Protein AF-A0A958FDZ9-F1 (afdb_monomer)

Secondary structure (DSSP, 8-state):
-----TT--HHHHHHHHHHHHHTT--HHHHHHHHHHT-SSTTTHHHHHT---

Nearest PDB structures (foldseek):
  1x3l-assembly1_A  TM=9.565E-01  e=2.682E-03  Pyrococcus horikoshii OT3
  2b8n-assembly2_B  TM=9.290E-01  e=3.826E-03  Thermotoga maritima MSB8

Structure (mmCIF, N/CA/C/O backbone):
data_AF-A0A958FDZ9-F1
#
_entry.id   AF-A0A958FDZ9-F1
#
loop_
_atom_site.group_PDB
_atom_site.id
_atom_site.type_symbol
_atom_site.label_atom_id
_atom_site.label_alt_id
_atom_site.label_comp_id
_atom_site.label_asym_id
_atom_site.label_entity_id
_atom_site.label_seq_id
_atom_site.pdbx_PDB_ins_code
_atom_site.Cartn_x
_atom_site.Cartn_y
_atom_site.Cartn_z
_atom_site.occupancy
_atom_site.B_iso_or_equiv
_atom_site.auth_seq_id
_atom_site.auth_comp_id
_atom_site.auth_asym_id
_atom_site.auth_atom_id
_atom_site.pdbx_PDB_model_num
ATOM 1 N N . LEU A 1 1 ? 13.487 -6.571 -2.912 1.00 55.41 1 LEU A N 1
ATOM 2 C CA . LEU A 1 1 ? 13.306 -6.082 -4.297 1.00 55.41 1 LEU A CA 1
ATOM 3 C C . LEU A 1 1 ? 11.897 -5.502 -4.418 1.00 55.41 1 LEU A C 1
ATOM 5 O O . LEU A 1 1 ? 10.972 -6.218 -4.774 1.00 55.41 1 LEU A O 1
ATOM 9 N N . GLU A 1 2 ? 11.706 -4.245 -4.016 1.00 70.69 2 GLU A N 1
ATOM 10 C CA . GLU A 1 2 ? 10.465 -3.497 -4.273 1.00 70.69 2 GLU A CA 1
ATOM 11 C C . GLU A 1 2 ? 10.737 -2.591 -5.475 1.00 70.69 2 GLU A C 1
ATOM 13 O O . GLU A 1 2 ? 11.700 -1.830 -5.438 1.00 70.69 2 GLU A O 1
ATOM 18 N N . GLN A 1 3 ? 9.945 -2.701 -6.544 1.00 75.25 3 GLN A N 1
ATOM 19 C CA . GLN A 1 3 ? 10.025 -1.777 -7.675 1.00 75.25 3 GLN A CA 1
ATOM 20 C C . GLN A 1 3 ? 8.807 -0.866 -7.633 1.00 75.25 3 GLN A C 1
ATOM 22 O O . GLN A 1 3 ? 7.671 -1.329 -7.765 1.00 75.25 3 GLN A O 1
ATOM 27 N N . LEU A 1 4 ? 9.066 0.417 -7.427 1.00 78.62 4 LEU A N 1
ATOM 28 C CA . LEU A 1 4 ? 8.050 1.453 -7.349 1.00 78.62 4 LEU A CA 1
ATOM 29 C C . LEU A 1 4 ? 7.830 2.084 -8.733 1.00 78.62 4 LEU A C 1
ATOM 31 O O . LEU A 1 4 ? 8.742 2.061 -9.570 1.00 78.62 4 LEU A O 1
ATOM 35 N N . PRO A 1 5 ? 6.634 2.630 -9.008 1.00 76.06 5 PRO A N 1
ATOM 36 C CA . PRO A 1 5 ? 6.443 3.595 -10.084 1.00 76.06 5 PRO A CA 1
ATOM 37 C C . PRO A 1 5 ? 7.498 4.700 -9.968 1.00 76.06 5 PRO A C 1
ATOM 39 O O . PRO A 1 5 ? 7.830 5.105 -8.857 1.00 76.06 5 PRO A O 1
ATOM 42 N N . GLY A 1 6 ? 8.026 5.185 -11.095 1.00 74.69 6 GLY A N 1
ATOM 43 C CA . GLY A 1 6 ? 9.140 6.149 -11.099 1.00 74.69 6 GLY A CA 1
ATOM 44 C C . GLY A 1 6 ? 8.853 7.465 -10.362 1.00 74.69 6 GLY A C 1
ATOM 45 O O . GLY A 1 6 ? 9.782 8.188 -10.028 1.00 74.69 6 GLY A O 1
ATOM 46 N N . GLU A 1 7 ? 7.582 7.744 -10.077 1.00 79.94 7 GLU A N 1
ATOM 47 C CA . GLU A 1 7 ? 7.102 8.938 -9.380 1.00 79.94 7 GLU A CA 1
ATOM 48 C C . GLU A 1 7 ? 7.021 8.770 -7.850 1.00 79.94 7 GLU A C 1
ATOM 50 O O . GLU A 1 7 ? 6.780 9.744 -7.142 1.00 79.94 7 GLU A O 1
ATOM 55 N N . ILE A 1 8 ? 7.225 7.558 -7.313 1.00 86.00 8 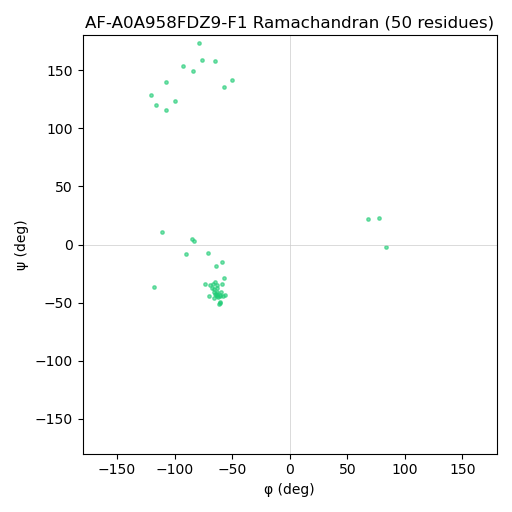ILE A N 1
ATOM 56 C CA . ILE A 1 8 ? 7.052 7.267 -5.881 1.00 86.00 8 ILE A CA 1
ATOM 57 C C . ILE A 1 8 ? 8.388 6.867 -5.253 1.00 86.00 8 ILE A C 1
ATOM 59 O O . ILE A 1 8 ? 8.985 5.853 -5.619 1.00 86.00 8 ILE A O 1
ATOM 63 N N . SER A 1 9 ? 8.834 7.639 -4.258 1.00 90.75 9 SER A N 1
ATOM 64 C CA . 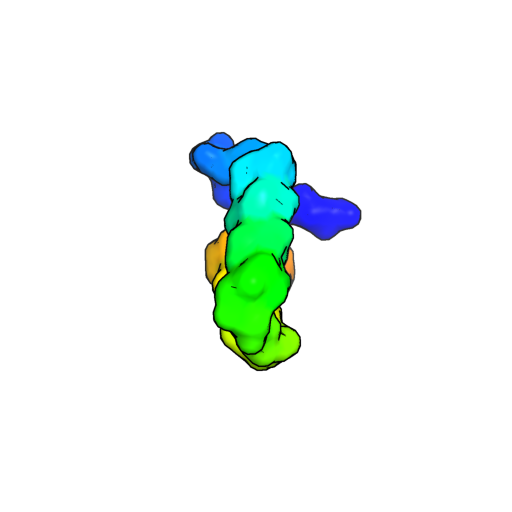SER A 1 9 ? 10.020 7.308 -3.463 1.00 90.75 9 SER A CA 1
ATOM 65 C C . SER A 1 9 ? 9.734 6.198 -2.442 1.00 90.75 9 SER A C 1
ATOM 67 O O . SER A 1 9 ? 8.588 5.959 -2.044 1.00 90.75 9 SER A O 1
ATOM 69 N N . LEU A 1 10 ? 10.785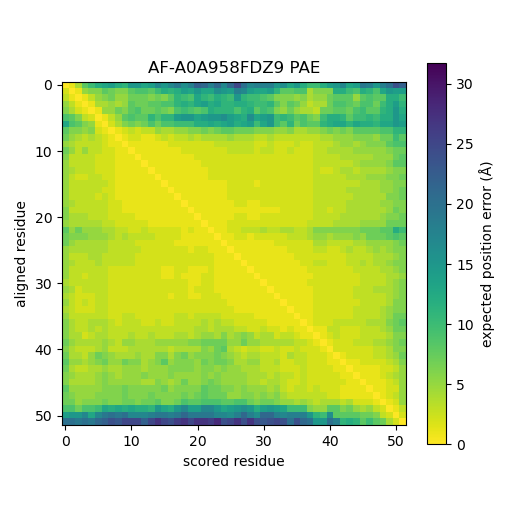 5.517 -1.981 1.00 90.06 10 LEU A N 1
ATOM 70 C CA . LEU A 1 10 ? 10.654 4.480 -0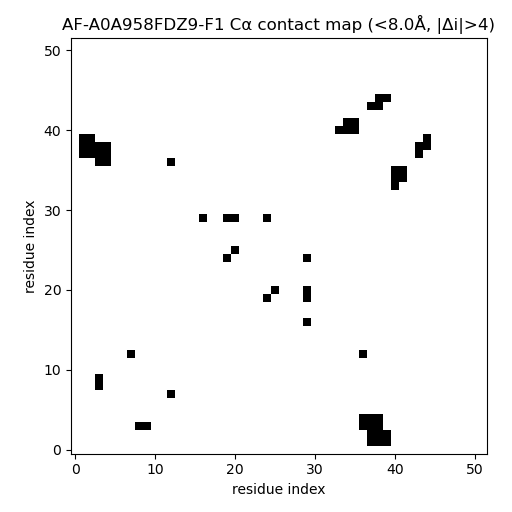.955 1.00 90.06 10 LEU A CA 1
ATOM 71 C C . LEU A 1 10 ? 10.146 5.058 0.371 1.00 90.06 10 LEU A C 1
ATOM 73 O O . LEU A 1 10 ? 9.340 4.430 1.054 1.00 90.06 10 LEU A O 1
ATOM 77 N N . GLU A 1 11 ? 10.590 6.260 0.720 1.00 92.25 11 GLU A N 1
ATOM 78 C CA . GLU A 1 11 ? 10.173 6.982 1.918 1.00 92.25 11 GLU A CA 1
ATOM 79 C C . GLU A 1 11 ? 8.677 7.300 1.863 1.00 92.25 11 GLU A C 1
ATOM 81 O O . GLU A 1 11 ? 7.966 7.051 2.836 1.00 92.25 11 GLU A O 1
ATOM 86 N N . ALA A 1 12 ? 8.180 7.765 0.711 1.00 91.81 12 ALA A N 1
ATOM 87 C CA . ALA A 1 12 ? 6.760 8.038 0.501 1.00 91.81 12 ALA A CA 1
ATOM 88 C C . ALA A 1 12 ? 5.908 6.763 0.622 1.00 91.81 12 ALA A C 1
ATOM 90 O O . ALA A 1 12 ? 4.845 6.774 1.251 1.00 91.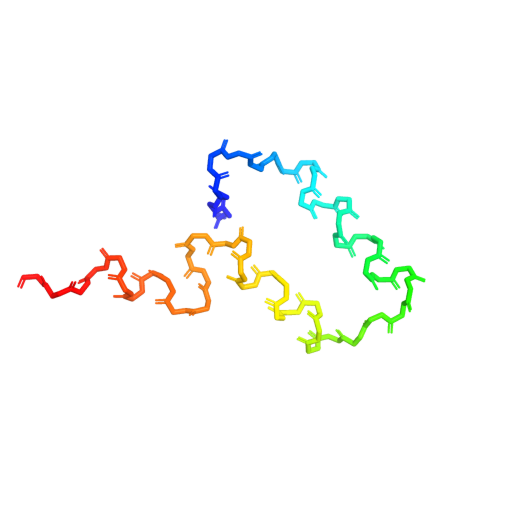81 12 ALA A O 1
ATOM 91 N N . LEU A 1 13 ? 6.393 5.637 0.084 1.00 92.12 13 LEU A N 1
ATOM 92 C CA . LEU A 1 13 ? 5.743 4.338 0.261 1.00 92.12 13 LEU A CA 1
ATOM 93 C C . LEU A 1 13 ? 5.682 3.951 1.743 1.00 92.12 13 LEU A C 1
ATOM 95 O O . LEU A 1 13 ? 4.622 3.569 2.238 1.00 92.12 13 LEU A O 1
ATOM 99 N N . GLN A 1 14 ? 6.810 4.027 2.451 1.00 93.88 14 GLN A N 1
ATOM 100 C CA . GLN A 1 14 ? 6.881 3.664 3.866 1.00 93.88 14 GLN A CA 1
ATOM 101 C C . GLN A 1 14 ? 5.956 4.530 4.717 1.00 93.88 14 GLN A C 1
ATOM 103 O O . GLN A 1 14 ? 5.255 3.994 5.573 1.00 93.88 14 GLN A O 1
ATOM 108 N N . GLU A 1 15 ? 5.928 5.839 4.470 1.00 95.75 15 GLU A N 1
ATOM 109 C CA . GLU A 1 15 ? 5.049 6.764 5.181 1.00 95.75 15 GLU A CA 1
ATOM 110 C C . GLU A 1 15 ? 3.577 6.433 4.934 1.00 95.75 15 GLU A C 1
ATOM 112 O O . GLU A 1 15 ? 2.815 6.287 5.885 1.00 95.75 15 GLU A O 1
ATOM 117 N N . THR A 1 16 ? 3.197 6.173 3.682 1.00 94.81 16 THR A N 1
ATOM 118 C CA . THR A 1 16 ? 1.832 5.737 3.349 1.00 94.81 16 THR A CA 1
ATOM 119 C C . THR A 1 16 ? 1.446 4.472 4.124 1.00 94.81 16 THR A C 1
ATOM 121 O O . THR A 1 16 ? 0.354 4.388 4.682 1.00 94.81 16 THR A O 1
ATOM 124 N N . MET A 1 17 ? 2.344 3.482 4.216 1.00 95.31 17 MET A N 1
ATOM 125 C CA . MET A 1 17 ? 2.066 2.245 4.961 1.00 95.31 17 MET A CA 1
ATOM 126 C C . MET A 1 17 ? 1.951 2.487 6.472 1.00 95.31 17 MET A C 1
ATOM 128 O O . MET A 1 17 ? 1.098 1.878 7.116 1.00 95.31 17 MET A O 1
ATOM 132 N N . ARG A 1 18 ? 2.766 3.385 7.044 1.00 96.94 18 ARG A N 1
ATOM 133 C CA . ARG A 1 18 ? 2.650 3.785 8.457 1.00 96.94 18 ARG A CA 1
ATOM 134 C C . ARG A 1 18 ? 1.316 4.462 8.736 1.00 96.94 18 ARG A C 1
ATOM 136 O O . ARG A 1 18 ? 0.685 4.137 9.736 1.00 96.94 18 ARG A O 1
ATOM 143 N N . GLN A 1 19 ? 0.869 5.350 7.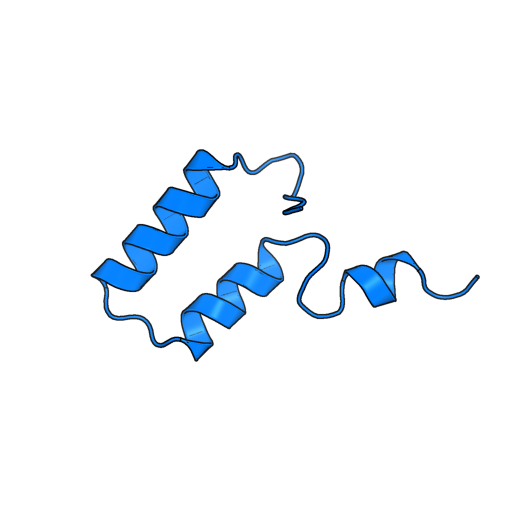851 1.00 97.81 19 GLN A N 1
ATOM 144 C CA . GLN A 1 19 ? -0.412 6.036 8.003 1.00 97.81 19 GLN A CA 1
ATOM 145 C C . GLN A 1 19 ? -1.586 5.063 7.949 1.00 97.81 19 GLN A C 1
ATOM 147 O O . GLN A 1 19 ? -2.455 5.133 8.812 1.00 97.81 19 GLN A O 1
ATOM 152 N N . LEU A 1 20 ? -1.570 4.104 7.015 1.00 97.38 20 LEU A N 1
ATOM 153 C CA . LEU A 1 20 ? -2.596 3.057 6.943 1.00 97.38 20 LEU A CA 1
ATOM 154 C C . LEU A 1 20 ? -2.656 2.210 8.222 1.00 97.38 20 LEU A C 1
ATOM 156 O O . LEU A 1 20 ? -3.736 1.898 8.714 1.00 97.38 20 LEU A O 1
ATOM 160 N N . LEU A 1 21 ? -1.501 1.860 8.793 1.00 96.88 21 LEU A N 1
ATOM 161 C CA . LEU A 1 21 ? -1.455 1.164 10.081 1.00 96.88 21 LEU A CA 1
ATOM 162 C C . LEU A 1 21 ? -2.007 2.037 11.216 1.00 96.88 21 LEU A C 1
ATOM 164 O O . LEU A 1 21 ? -2.775 1.550 12.041 1.00 96.88 21 LEU A O 1
ATOM 168 N N . ALA A 1 22 ? -1.646 3.322 11.246 1.00 98.00 22 ALA A N 1
ATOM 169 C CA . ALA A 1 22 ? -2.067 4.255 12.287 1.00 98.00 22 ALA A CA 1
ATOM 170 C C . ALA A 1 22 ? -3.583 4.514 12.289 1.00 98.00 22 ALA A C 1
ATOM 172 O O . ALA A 1 22 ? -4.161 4.703 13.357 1.00 98.00 22 ALA A O 1
ATOM 173 N N . CYS A 1 23 ? -4.244 4.481 11.127 1.00 96.94 23 CYS A N 1
ATOM 174 C CA . CYS A 1 23 ? -5.703 4.587 11.037 1.00 96.94 23 CYS A CA 1
ATOM 175 C C . CYS A 1 23 ? -6.443 3.249 11.219 1.00 96.94 23 CYS A C 1
ATOM 177 O O . CYS A 1 23 ? -7.668 3.217 11.124 1.00 96.94 23 CYS A O 1
ATOM 179 N N . GLY A 1 24 ? -5.727 2.160 11.525 1.00 97.38 24 GLY A N 1
ATOM 180 C CA . GLY A 1 24 ? -6.325 0.854 11.804 1.00 97.38 24 GLY A CA 1
ATOM 181 C C . GLY A 1 24 ? -6.776 0.094 10.558 1.00 97.38 24 GLY A C 1
ATOM 182 O O . GLY A 1 24 ? -7.638 -0.778 10.668 1.00 97.38 24 GLY A O 1
ATOM 183 N N . ALA A 1 25 ? -6.208 0.401 9.385 1.00 97.75 25 ALA A N 1
ATOM 184 C CA . ALA A 1 25 ? -6.517 -0.325 8.162 1.00 97.75 25 ALA A CA 1
ATOM 185 C C . ALA A 1 25 ? -6.223 -1.819 8.339 1.00 97.75 25 ALA A C 1
ATOM 187 O O . ALA A 1 25 ? -5.181 -2.236 8.858 1.00 97.75 25 ALA A O 1
ATOM 188 N N . THR A 1 26 ? -7.144 -2.646 7.867 1.00 98.06 26 THR A N 1
ATOM 189 C CA . THR A 1 26 ? -6.985 -4.091 7.869 1.00 98.06 26 THR A CA 1
ATOM 190 C C . THR A 1 26 ? -5.829 -4.504 6.964 1.00 98.06 26 THR A C 1
ATOM 192 O O . THR A 1 26 ? -5.455 -3.833 5.997 1.00 98.06 26 THR A O 1
ATOM 195 N N . ILE A 1 27 ? -5.294 -5.697 7.214 1.00 96.38 27 ILE A N 1
ATOM 196 C CA . ILE A 1 27 ? -4.259 -6.278 6.356 1.00 96.38 27 ILE A CA 1
ATOM 197 C C . ILE A 1 27 ? -4.715 -6.414 4.892 1.00 96.38 27 ILE A C 1
ATOM 199 O O . ILE A 1 27 ? -3.892 -6.340 3.977 1.00 96.38 27 ILE A O 1
ATOM 203 N N . HIS A 1 28 ? -6.016 -6.590 4.641 1.00 97.38 28 HIS A N 1
ATOM 204 C CA . HIS A 1 28 ? -6.563 -6.662 3.287 1.00 97.38 28 HIS A CA 1
ATOM 205 C C . HIS A 1 28 ? -6.505 -5.308 2.575 1.00 97.38 28 HIS A C 1
ATOM 207 O O . HIS A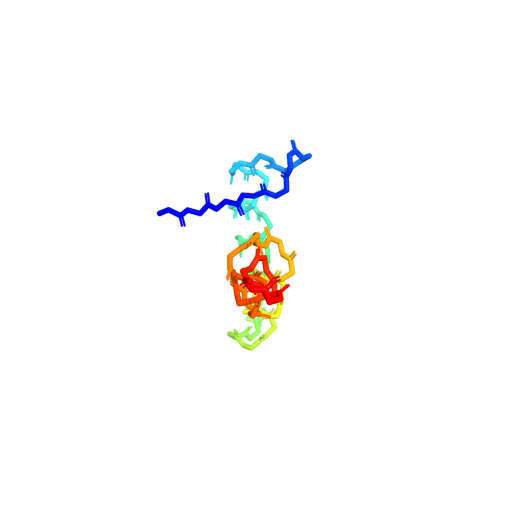 1 28 ? -6.053 -5.257 1.430 1.00 97.38 28 HIS A O 1
ATOM 213 N N . GLU A 1 29 ? -6.867 -4.222 3.258 1.00 97.44 29 GLU A N 1
ATOM 214 C CA . GLU A 1 29 ? -6.800 -2.853 2.730 1.00 97.44 29 GLU A CA 1
ATOM 215 C C . GLU A 1 29 ? -5.353 -2.425 2.471 1.00 97.44 29 GLU A C 1
ATOM 217 O O . GLU A 1 29 ? -5.025 -1.969 1.374 1.00 97.44 29 GLU A O 1
ATOM 222 N N . ILE A 1 30 ? -4.448 -2.683 3.421 1.00 96.62 30 ILE A N 1
ATOM 223 C CA . ILE A 1 30 ? -3.012 -2.401 3.258 1.00 96.62 30 ILE A CA 1
ATOM 224 C C . ILE A 1 30 ? -2.453 -3.150 2.046 1.00 96.62 30 ILE A C 1
ATOM 226 O O . ILE A 1 30 ? -1.728 -2.588 1.222 1.00 96.62 30 ILE A O 1
ATOM 230 N N . ASN A 1 31 ? -2.807 -4.427 1.894 1.00 94.00 31 ASN A N 1
ATOM 231 C CA . ASN A 1 31 ? -2.369 -5.221 0.754 1.00 94.00 31 ASN A CA 1
ATOM 232 C C . ASN A 1 31 ? -2.965 -4.740 -0.568 1.00 94.00 31 ASN A C 1
ATOM 234 O O . ASN A 1 31 ? -2.285 -4.845 -1.590 1.00 94.00 31 ASN A O 1
ATOM 238 N N . ALA A 1 32 ? -4.202 -4.243 -0.568 1.00 95.25 32 ALA A N 1
ATOM 239 C CA . ALA A 1 32 ? -4.809 -3.656 -1.752 1.00 95.25 32 ALA A CA 1
ATOM 240 C C . ALA A 1 32 ? -3.996 -2.441 -2.208 1.00 95.25 32 ALA A C 1
ATOM 242 O O . ALA A 1 32 ? -3.535 -2.427 -3.349 1.00 95.25 32 ALA A O 1
ATOM 243 N N . VAL A 1 33 ? -3.702 -1.495 -1.311 1.00 94.19 33 VAL A N 1
ATOM 244 C CA . VAL A 1 33 ? -2.876 -0.318 -1.632 1.00 94.19 33 VAL A CA 1
ATOM 245 C C . VAL A 1 33 ? -1.475 -0.739 -2.086 1.00 94.19 33 VAL A C 1
ATOM 247 O O . VAL A 1 33 ? -1.029 -0.360 -3.167 1.00 94.19 33 VAL A O 1
ATOM 250 N N . ARG A 1 34 ? -0.799 -1.615 -1.332 1.00 92.56 34 ARG A N 1
ATOM 251 C CA . ARG A 1 34 ? 0.565 -2.073 -1.650 1.00 92.56 34 ARG A CA 1
ATOM 252 C C . ARG A 1 34 ? 0.679 -2.748 -3.020 1.00 92.56 34 ARG A C 1
ATOM 254 O O . ARG A 1 34 ? 1.718 -2.640 -3.662 1.00 92.56 34 ARG A O 1
ATOM 261 N N . LYS A 1 35 ? -0.352 -3.472 -3.469 1.00 92.25 35 LYS A N 1
ATOM 262 C CA . LYS A 1 35 ? -0.370 -4.092 -4.807 1.00 92.25 35 LYS A CA 1
ATOM 263 C C . LYS A 1 35 ? -0.471 -3.052 -5.925 1.00 92.25 35 LYS A C 1
ATOM 265 O O . LYS A 1 35 ? 0.140 -3.263 -6.962 1.00 92.25 35 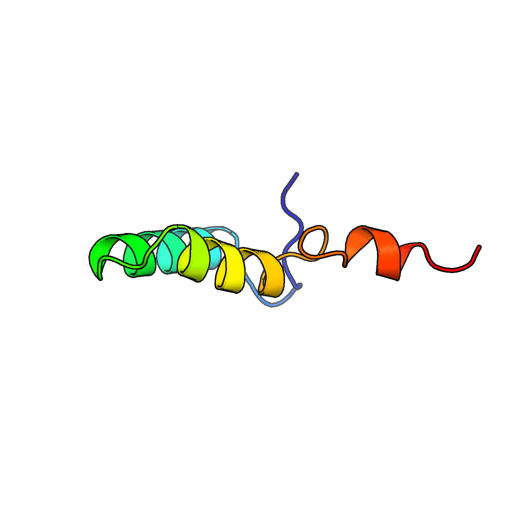LYS A O 1
ATOM 270 N N . HIS A 1 36 ? -1.199 -1.955 -5.718 1.00 89.62 36 HIS A N 1
ATOM 271 C CA . HIS A 1 36 ? -1.322 -0.883 -6.713 1.00 89.62 36 HIS A CA 1
ATOM 272 C C . HIS A 1 36 ? -0.044 -0.046 -6.821 1.00 89.62 36 HIS A C 1
ATOM 274 O O . HIS A 1 36 ? 0.327 0.373 -7.910 1.00 89.62 36 HIS A O 1
ATOM 280 N N . LEU A 1 37 ? 0.665 0.141 -5.707 1.00 89.50 37 LEU A N 1
ATOM 281 C CA . LEU A 1 37 ? 1.907 0.919 -5.660 1.00 89.50 37 LEU A CA 1
ATOM 282 C C . LEU A 1 37 ? 3.156 0.128 -6.081 1.00 89.50 37 LEU A C 1
ATOM 284 O O . LEU A 1 37 ? 4.261 0.649 -5.994 1.00 89.50 37 LEU A O 1
ATOM 288 N N . SER A 1 38 ? 3.023 -1.130 -6.498 1.00 88.81 38 SER A N 1
ATOM 289 C CA . SER A 1 38 ? 4.160 -2.011 -6.778 1.00 88.81 38 SER A CA 1
ATOM 290 C C . SER A 1 38 ? 4.140 -2.475 -8.222 1.00 88.81 38 SER A C 1
ATOM 292 O O . SER A 1 38 ? 3.160 -3.075 -8.638 1.00 88.81 38 SER A O 1
ATOM 294 N N . ARG A 1 39 ? 5.258 -2.325 -8.940 1.00 85.19 39 ARG A N 1
ATOM 295 C CA . ARG A 1 39 ? 5.416 -2.785 -10.336 1.00 85.19 39 ARG A CA 1
ATOM 296 C C . ARG A 1 39 ? 5.498 -4.307 -10.490 1.00 85.19 39 ARG A C 1
ATOM 298 O O . ARG A 1 39 ? 5.544 -4.819 -11.601 1.00 85.19 39 ARG A O 1
ATOM 305 N N . VAL A 1 40 ? 5.569 -5.037 -9.377 1.00 86.88 40 VAL A N 1
ATOM 306 C CA . VAL A 1 40 ? 5.804 -6.492 -9.358 1.00 86.88 40 VAL A CA 1
ATOM 307 C C . VAL A 1 40 ? 4.628 -7.241 -8.731 1.00 86.88 40 VAL A C 1
ATOM 309 O O . VAL A 1 40 ? 4.286 -8.344 -9.159 1.00 86.88 40 VAL A O 1
ATOM 312 N N . LYS A 1 41 ? 3.991 -6.674 -7.700 1.00 88.44 41 LYS A N 1
ATOM 313 C CA . LYS A 1 41 ? 2.894 -7.340 -6.977 1.00 88.44 41 LYS A CA 1
ATOM 314 C C . LYS A 1 41 ? 1.576 -7.245 -7.749 1.00 88.44 41 LYS A C 1
ATOM 316 O O . LYS A 1 41 ? 1.474 -6.600 -8.779 1.00 88.44 41 LYS A O 1
ATOM 321 N N . GLY A 1 42 ? 0.544 -7.925 -7.246 1.00 86.56 42 GLY A N 1
ATOM 322 C CA . GLY A 1 42 ? -0.815 -7.799 -7.789 1.00 86.56 42 GLY A CA 1
ATOM 323 C C . GLY A 1 42 ? -0.992 -8.366 -9.200 1.00 86.56 42 GLY A C 1
ATOM 324 O O . GLY A 1 42 ? -1.909 -7.957 -9.893 1.00 86.56 42 GLY A O 1
ATOM 325 N N . GLY A 1 43 ? -0.118 -9.280 -9.629 1.00 87.62 43 GLY A N 1
ATOM 326 C CA . GLY A 1 43 ? -0.126 -9.810 -10.994 1.00 87.62 43 GLY A CA 1
ATOM 327 C C . GLY A 1 43 ? 0.613 -8.933 -12.009 1.00 87.62 43 GLY A C 1
ATOM 328 O O . GLY A 1 43 ? 0.755 -9.355 -13.151 1.00 87.62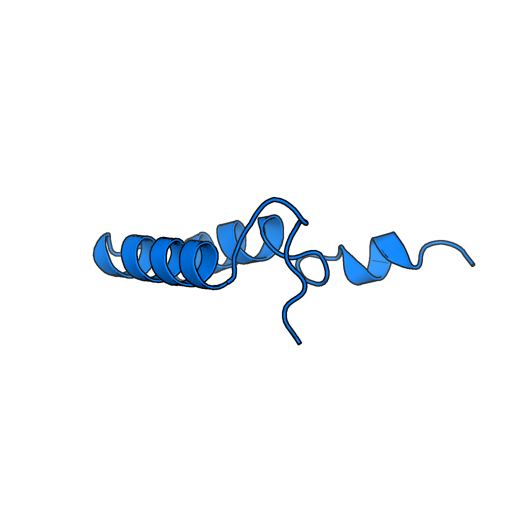 43 GLY A O 1
ATOM 329 N N . GLN A 1 44 ? 1.151 -7.774 -11.604 1.00 86.56 44 GLN A N 1
ATOM 330 C CA . GLN A 1 44 ? 1.873 -6.874 -12.510 1.00 86.56 44 GLN A CA 1
ATOM 331 C C . GLN A 1 44 ? 3.142 -7.508 -13.084 1.00 86.56 44 GLN A C 1
ATOM 333 O O . GLN A 1 44 ? 3.429 -7.313 -14.259 1.00 86.56 44 GLN A O 1
ATOM 338 N N . LEU A 1 45 ? 3.856 -8.344 -12.314 1.00 87.00 45 LEU A N 1
ATOM 339 C CA . LEU A 1 45 ? 4.985 -9.102 -12.860 1.00 87.00 45 LEU A CA 1
ATOM 340 C C . LEU A 1 45 ? 4.547 -10.037 -13.993 1.00 87.00 45 LEU A C 1
ATOM 342 O O . LEU A 1 45 ? 5.207 -10.084 -15.020 1.00 87.00 45 LEU A O 1
ATOM 346 N N . ALA A 1 46 ? 3.434 -10.755 -13.813 1.00 88.81 46 ALA A N 1
ATOM 347 C CA . ALA A 1 46 ? 2.905 -11.660 -14.830 1.00 88.81 46 ALA A CA 1
ATOM 348 C C . ALA A 1 46 ? 2.434 -10.894 -16.078 1.00 88.81 46 ALA A C 1
ATOM 350 O O . ALA A 1 46 ? 2.666 -11.345 -17.192 1.00 88.81 46 ALA A O 1
ATOM 351 N N . GLN A 1 47 ? 1.828 -9.715 -15.899 1.00 87.69 47 GLN A N 1
ATOM 352 C CA . GLN A 1 47 ? 1.446 -8.833 -17.007 1.00 87.69 47 GLN A CA 1
ATOM 353 C C . GLN A 1 47 ? 2.659 -8.282 -17.759 1.00 87.69 47 GLN A C 1
ATOM 355 O O . GLN A 1 47 ? 2.649 -8.247 -18.983 1.00 87.69 47 GLN A O 1
ATOM 360 N N . ALA A 1 48 ? 3.717 -7.892 -17.044 1.00 85.38 48 ALA A N 1
ATOM 361 C CA . ALA A 1 48 ? 4.939 -7.369 -17.647 1.00 85.38 48 ALA A CA 1
ATOM 362 C C . ALA A 1 48 ? 5.678 -8.404 -18.515 1.00 85.38 48 ALA A C 1
ATOM 364 O O . ALA A 1 48 ? 6.506 -8.016 -19.335 1.00 85.38 48 ALA A O 1
ATOM 365 N N . VAL A 1 49 ? 5.390 -9.699 -18.340 1.00 89.00 49 VAL A N 1
ATOM 366 C CA . VAL A 1 49 ? 6.015 -10.804 -19.087 1.00 89.00 49 VAL A CA 1
ATOM 367 C C . VAL A 1 49 ? 5.057 -11.508 -20.066 1.00 89.00 49 VAL A C 1
ATOM 369 O O . VAL A 1 49 ? 5.399 -12.571 -20.577 1.00 89.00 49 VAL A O 1
ATOM 372 N N . ALA A 1 50 ? 3.863 -10.958 -20.334 1.00 87.06 50 ALA A N 1
ATOM 373 C CA . ALA A 1 50 ? 2.833 -11.599 -21.163 1.00 87.06 50 ALA A CA 1
ATOM 374 C C . ALA A 1 50 ? 2.648 -10.962 -22.565 1.00 87.06 50 ALA A C 1
ATOM 376 O O . ALA A 1 50 ? 2.520 -9.741 -22.645 1.00 87.06 50 ALA A O 1
ATOM 377 N N . PRO A 1 51 ? 2.441 -11.765 -23.635 1.00 80.06 51 PRO A N 1
ATOM 378 C CA . PRO A 1 51 ? 3.124 -13.018 -23.940 1.00 80.06 51 PRO A CA 1
ATOM 379 C C . PRO A 1 51 ? 4.463 -12.776 -24.662 1.00 80.06 51 PRO A C 1
ATOM 381 O O . PRO A 1 51 ? 4.630 -11.798 -25.393 1.00 80.06 51 PRO A O 1
ATOM 384 N N . ALA A 1 52 ? 5.380 -13.709 -24.397 1.00 61.72 52 ALA A N 1
ATOM 385 C CA . ALA A 1 52 ? 6.689 -13.882 -25.021 1.00 61.72 52 ALA A CA 1
ATOM 386 C C . ALA A 1 52 ? 6.616 -14.238 -26.514 1.00 61.72 52 ALA A C 1
ATOM 388 O O . ALA A 1 52 ? 5.582 -14.807 -26.937 1.00 61.72 52 ALA A O 1
#

Foldseek 3Di:
DFDFDPVDDPVNLVVVLVVCVVVPNDPVRSLVVSQVGTCCHPCNVVVVCPDD

pLDDT: mean 88.89, std 9.09, range [55.41, 98.06]

Radius of gyration: 12.42 Å; Cα contacts (8 Å, |Δi|>4): 31; chains: 1; bounding box: 20×23×37 Å

Sequence (52 aa):
LEQLPGEISLEALQETMRQLLACGATIHEINAVRKHLSRVKGGQLAQAVAPA

Solvent-accessible surface area (backbone atoms only — not comparable to full-atom values): 3172 Å² total; per-residue (Å²): 141,85,48,56,52,95,90,53,52,71,66,59,54,52,50,52,52,50,51,41,54,75,74,64,52,48,74,68,56,52,49,53,54,53,25,73,58,25,60,51,42,79,58,36,44,60,56,77,61,61,83,125

Mean predicted aligned error: 4.67 Å